Protein AF-A0A5B8NJU7-F1 (afdb_monomer)

Organism: NCBI:txid522448

Mean predicted aligned error: 13.32 Å

Structure (mmCIF, N/CA/C/O backbone):
data_AF-A0A5B8NJU7-F1
#
_entry.id   AF-A0A5B8NJU7-F1
#
loop_
_atom_site.group_PDB
_atom_site.id
_atom_site.type_symbol
_atom_site.label_atom_id
_atom_site.label_alt_id
_atom_site.label_comp_id
_atom_site.label_asym_id
_atom_site.label_entity_id
_atom_site.label_seq_id
_atom_site.pdbx_PDB_ins_code
_atom_site.Cartn_x
_atom_site.Cartn_y
_atom_site.Cartn_z
_atom_site.occupancy
_atom_site.B_iso_or_equiv
_atom_site.auth_seq_id
_atom_site.auth_comp_id
_atom_site.auth_asym_id
_atom_site.auth_atom_id
_atom_site.pdbx_PDB_model_num
ATOM 1 N N . MET A 1 1 ? -15.817 26.345 29.236 1.00 40.03 1 MET A N 1
ATOM 2 C CA . MET A 1 1 ? -15.121 25.679 28.114 1.00 40.03 1 MET A CA 1
ATOM 3 C C . MET A 1 1 ? -15.318 24.177 28.256 1.00 40.03 1 MET A C 1
ATOM 5 O O . MET A 1 1 ? -14.740 23.581 29.152 1.00 40.03 1 MET A O 1
ATOM 9 N N . LYS A 1 2 ? -16.224 23.579 27.470 1.00 34.97 2 LYS A N 1
ATOM 10 C CA . LYS A 1 2 ? -16.427 22.123 27.458 1.00 34.97 2 LYS A CA 1
ATOM 11 C C . LYS A 1 2 ? -15.265 21.502 26.690 1.00 34.97 2 LYS A C 1
ATOM 13 O O . LYS A 1 2 ? -15.284 21.473 25.464 1.00 34.97 2 LYS A O 1
ATOM 18 N N . SER A 1 3 ? -14.259 21.041 27.419 1.00 41.47 3 SER A N 1
ATOM 19 C CA . SER A 1 3 ? -13.201 20.177 26.904 1.00 41.47 3 SER A CA 1
ATOM 20 C C . SER A 1 3 ? -13.842 18.841 26.530 1.00 41.47 3 SER A C 1
ATOM 22 O O . SER A 1 3 ? -13.896 17.909 27.328 1.00 41.47 3 SER A O 1
ATOM 24 N N . SER A 1 4 ? -14.450 18.799 2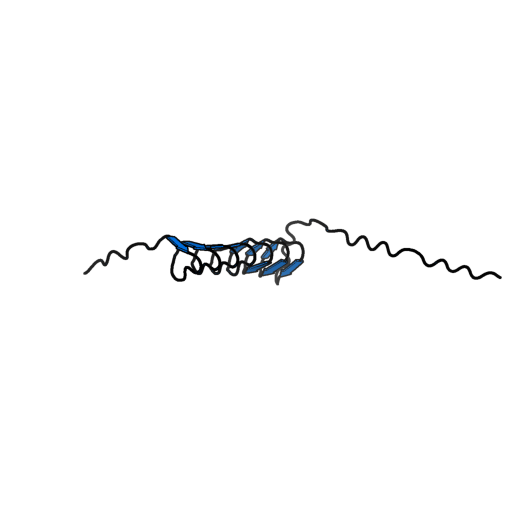5.343 1.00 42.97 4 SER A N 1
ATOM 25 C CA . SER A 1 4 ? -14.995 17.587 24.752 1.00 42.97 4 SER A CA 1
ATOM 26 C C . SER A 1 4 ? -13.828 16.631 24.576 1.00 42.97 4 SER A C 1
ATOM 28 O O . SER A 1 4 ? -12.967 16.843 23.722 1.00 42.97 4 SER A O 1
ATOM 30 N N . LEU A 1 5 ? -13.761 15.626 25.448 1.00 44.41 5 LEU A N 1
ATOM 31 C CA . LEU A 1 5 ? -12.891 14.470 25.313 1.00 44.41 5 LEU A CA 1
ATOM 32 C C . LEU A 1 5 ? -13.256 13.809 23.981 1.00 44.41 5 LEU A C 1
ATOM 34 O O . LEU A 1 5 ? -14.128 12.942 23.923 1.00 44.41 5 LEU A O 1
ATOM 38 N N . LYS A 1 6 ? -12.632 14.277 22.893 1.00 47.16 6 LYS A N 1
ATOM 39 C CA . LYS A 1 6 ? -12.688 13.674 21.566 1.00 47.16 6 LYS A CA 1
ATOM 40 C C . LYS A 1 6 ? -12.050 12.308 21.735 1.00 47.16 6 LYS A C 1
ATOM 42 O O . LYS A 1 6 ? -10.834 12.164 21.670 1.00 47.16 6 LYS A O 1
ATOM 47 N N . LYS A 1 7 ? -12.893 11.342 22.102 1.00 46.19 7 LYS A N 1
ATOM 48 C CA . LYS A 1 7 ? -12.580 9.932 22.274 1.00 46.19 7 LYS A CA 1
ATOM 49 C C . LYS A 1 7 ? -11.747 9.548 21.065 1.00 46.19 7 LYS A C 1
ATOM 51 O O . LYS A 1 7 ? -12.246 9.574 19.942 1.00 46.19 7 LYS A O 1
ATOM 56 N N . GLN A 1 8 ? -10.462 9.343 21.310 1.00 50.25 8 GLN A N 1
ATOM 57 C CA . GLN A 1 8 ? -9.459 9.021 20.317 1.00 50.25 8 GLN A CA 1
ATOM 58 C C . GLN A 1 8 ? -9.915 7.721 19.648 1.00 50.25 8 GLN A C 1
ATOM 60 O O . GLN A 1 8 ? -9.633 6.634 20.145 1.00 50.25 8 GLN A O 1
ATOM 65 N N . LYS A 1 9 ? -10.674 7.807 18.547 1.00 54.59 9 LYS A N 1
ATOM 66 C CA . LYS A 1 9 ? -10.813 6.710 17.581 1.00 54.59 9 LYS A CA 1
ATOM 67 C C . LYS A 1 9 ? -9.466 6.612 16.872 1.00 54.59 9 LYS A C 1
ATOM 69 O O . LYS A 1 9 ? -9.304 7.018 15.728 1.00 54.59 9 LYS A O 1
ATOM 74 N N . LEU A 1 10 ? -8.462 6.219 17.650 1.00 62.22 10 LEU A N 1
ATOM 75 C CA . LEU A 1 10 ? -7.074 6.191 17.233 1.00 62.22 10 LEU A CA 1
ATOM 76 C C . LEU A 1 10 ? -6.888 5.068 16.217 1.00 62.22 10 LEU A C 1
ATOM 78 O O . LEU A 1 10 ? -6.132 5.229 15.269 1.00 62.22 10 LEU A O 1
ATOM 82 N N . VAL A 1 11 ? -7.642 3.977 16.390 1.00 68.06 11 VAL A N 1
ATOM 83 C CA . VAL A 1 11 ? -7.565 2.782 15.560 1.00 68.06 11 VAL A CA 1
ATOM 84 C C . VAL A 1 11 ? -8.965 2.280 15.219 1.00 68.06 11 VAL A C 1
ATOM 86 O O . VAL A 1 11 ? -9.813 2.157 16.104 1.00 68.06 11 VAL A O 1
ATOM 89 N N . ASN A 1 12 ? -9.204 1.997 13.941 1.00 77.81 12 ASN A N 1
ATOM 90 C CA . ASN A 1 12 ? -10.458 1.470 13.427 1.00 77.81 12 ASN A CA 1
ATOM 91 C C . ASN A 1 12 ? -10.164 0.208 12.599 1.00 77.81 12 ASN A C 1
ATOM 93 O O . ASN A 1 12 ? -9.416 0.253 11.623 1.00 77.81 12 ASN A O 1
ATOM 97 N N . PHE A 1 13 ? -10.746 -0.919 12.997 1.00 78.81 13 PHE A N 1
ATOM 98 C CA . PHE A 1 13 ? -10.599 -2.199 12.305 1.00 78.81 13 PHE A CA 1
ATOM 99 C C . PHE A 1 13 ? -11.914 -2.551 11.618 1.00 78.81 13 PHE A C 1
ATOM 101 O O . PHE A 1 13 ? -12.978 -2.421 12.226 1.00 78.81 13 PHE A O 1
ATOM 108 N N . GLY A 1 14 ? -11.865 -2.997 10.366 1.00 79.25 14 GLY A N 1
ATOM 109 C CA . GLY A 1 14 ? -13.069 -3.428 9.659 1.00 79.25 14 GLY A CA 1
ATOM 110 C C . GLY A 1 14 ? -12.845 -3.678 8.176 1.00 79.25 14 GLY A C 1
ATOM 111 O O . GLY A 1 14 ? -11.748 -3.518 7.665 1.00 79.25 14 GLY A O 1
ATOM 112 N N . VAL A 1 15 ? -13.902 -4.056 7.461 1.00 75.25 15 VAL A N 1
ATOM 113 C CA . VAL A 1 15 ? -13.835 -4.280 6.006 1.00 75.25 15 VAL A CA 1
ATOM 114 C C . VAL A 1 15 ? -13.587 -2.963 5.254 1.00 75.25 15 VAL A C 1
ATOM 116 O O . VAL A 1 15 ? -12.739 -2.917 4.364 1.00 75.25 15 VAL A O 1
ATOM 119 N N . ALA A 1 16 ? -14.261 -1.890 5.675 1.00 75.19 16 ALA A N 1
ATOM 120 C CA . ALA A 1 16 ? -14.133 -0.542 5.122 1.00 75.19 16 ALA A CA 1
ATOM 121 C C . ALA A 1 16 ? -14.156 0.511 6.251 1.00 75.19 16 ALA A C 1
ATOM 123 O O . ALA A 1 16 ? -15.196 1.109 6.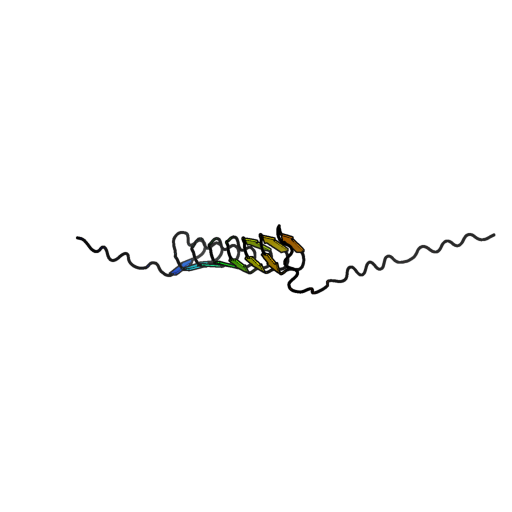538 1.00 75.19 16 ALA A O 1
ATOM 124 N N . PRO A 1 17 ? -13.050 0.696 6.988 1.00 76.25 17 PRO A N 1
ATOM 125 C CA . PRO A 1 17 ? -12.942 1.773 7.965 1.00 76.25 17 PRO A CA 1
ATOM 126 C C . PRO A 1 17 ? -12.698 3.108 7.241 1.00 76.25 17 PRO A C 1
ATOM 128 O O . PRO A 1 17 ? -11.775 3.198 6.440 1.00 76.25 17 PRO A O 1
ATOM 131 N N . HIS A 1 18 ? -13.516 4.130 7.527 1.00 68.38 18 HIS A N 1
ATOM 132 C CA . HIS A 1 18 ? -13.511 5.395 6.771 1.00 68.38 18 HIS A CA 1
ATOM 133 C C . HIS A 1 18 ? -12.974 6.638 7.510 1.00 68.38 18 HIS A C 1
ATOM 135 O O . HIS A 1 18 ? -12.643 7.619 6.854 1.00 68.38 18 HIS A O 1
ATOM 141 N N . ASP A 1 19 ? -12.843 6.619 8.843 1.00 66.56 19 ASP A N 1
ATOM 142 C CA . ASP A 1 19 ? -12.542 7.832 9.630 1.00 66.56 19 ASP A CA 1
ATOM 143 C C . ASP A 1 19 ? -11.667 7.543 10.866 1.00 66.56 19 ASP A C 1
ATOM 145 O O . ASP A 1 19 ? -12.027 7.861 12.006 1.00 66.56 19 ASP A O 1
ATOM 149 N N . GLY A 1 20 ? -10.526 6.881 10.659 1.00 73.06 20 GLY A N 1
ATOM 150 C CA . GLY A 1 20 ? -9.539 6.601 11.709 1.00 73.06 20 GLY A CA 1
ATOM 151 C C . GLY A 1 20 ? -8.163 7.184 11.392 1.00 73.06 20 GLY A C 1
ATOM 152 O O . GLY A 1 20 ? -7.779 7.301 10.230 1.00 73.06 20 GLY A O 1
ATOM 153 N N . ILE A 1 21 ? -7.392 7.527 12.431 1.00 81.12 21 ILE A N 1
ATOM 154 C CA . ILE A 1 21 ? -5.964 7.848 12.250 1.00 81.12 21 ILE A CA 1
ATOM 155 C C . ILE A 1 21 ? -5.221 6.591 11.794 1.00 81.12 21 ILE A C 1
ATOM 157 O O . ILE A 1 21 ? -4.433 6.655 10.857 1.00 81.12 21 ILE A O 1
ATOM 161 N N . PHE A 1 22 ? -5.524 5.456 12.421 1.00 84.06 22 PHE A N 1
ATOM 162 C CA . PHE A 1 22 ? -4.994 4.148 12.073 1.00 84.06 22 PHE A CA 1
ATOM 163 C C . PHE A 1 22 ? -6.139 3.239 11.620 1.00 84.06 22 PHE A C 1
ATOM 165 O O . PHE A 1 22 ? -7.092 3.017 12.367 1.00 84.06 22 PHE A O 1
ATOM 172 N N . CYS A 1 23 ? -6.070 2.722 10.400 1.00 85.31 23 CYS A N 1
ATOM 173 C CA . CYS A 1 23 ? -7.122 1.903 9.814 1.00 85.31 23 CYS A CA 1
ATOM 174 C C . CYS A 1 23 ? -6.550 0.579 9.307 1.00 85.31 23 CYS A C 1
ATOM 176 O O . CYS A 1 23 ? -5.588 0.565 8.544 1.00 85.31 23 CYS A O 1
ATOM 178 N N . ILE A 1 24 ? -7.148 -0.540 9.718 1.00 86.44 24 ILE A N 1
ATOM 179 C CA . ILE A 1 24 ? -6.740 -1.877 9.268 1.00 86.44 24 ILE A CA 1
ATOM 180 C C . ILE A 1 24 ? -7.960 -2.585 8.686 1.00 86.44 24 ILE A C 1
ATOM 182 O O . ILE A 1 24 ? -8.995 -2.695 9.351 1.00 86.44 24 ILE A O 1
ATOM 186 N N . GLY A 1 25 ? -7.856 -3.033 7.436 1.00 87.00 25 GLY A N 1
ATOM 187 C CA . GLY A 1 25 ? -9.010 -3.557 6.715 1.00 87.00 25 GLY A CA 1
ATOM 188 C C . GLY A 1 25 ? -8.736 -4.008 5.292 1.00 87.00 25 GLY A C 1
ATOM 189 O O . GLY A 1 25 ? -7.594 -4.084 4.867 1.00 87.00 25 GLY A O 1
ATOM 190 N N . ILE A 1 26 ? -9.793 -4.285 4.529 1.00 86.12 26 ILE A N 1
ATOM 191 C CA . ILE A 1 26 ? -9.658 -4.601 3.097 1.00 86.12 26 ILE A CA 1
ATOM 192 C C . ILE A 1 26 ? -9.440 -3.306 2.309 1.00 86.12 26 ILE A C 1
ATOM 194 O O . ILE A 1 26 ? -8.490 -3.211 1.533 1.00 86.12 26 ILE A O 1
ATOM 198 N N . SER A 1 27 ? -10.271 -2.295 2.578 1.00 87.31 27 SER A N 1
ATOM 199 C CA . SER A 1 27 ? -10.184 -0.960 1.975 1.00 87.31 27 SER A CA 1
ATOM 200 C C . SER A 1 27 ? -10.189 0.130 3.056 1.00 87.31 27 SER A C 1
ATOM 202 O O . SER A 1 27 ? -11.201 0.812 3.244 1.00 87.31 27 SER A O 1
ATOM 204 N N . PRO A 1 28 ? -9.107 0.262 3.841 1.00 84.88 28 PRO A N 1
ATOM 205 C CA . PRO A 1 28 ? -9.011 1.282 4.876 1.00 84.88 28 PRO A CA 1
ATOM 206 C C . PRO A 1 28 ? -8.763 2.681 4.304 1.00 84.88 28 PRO A C 1
ATOM 208 O O . PRO A 1 28 ? -7.922 2.858 3.42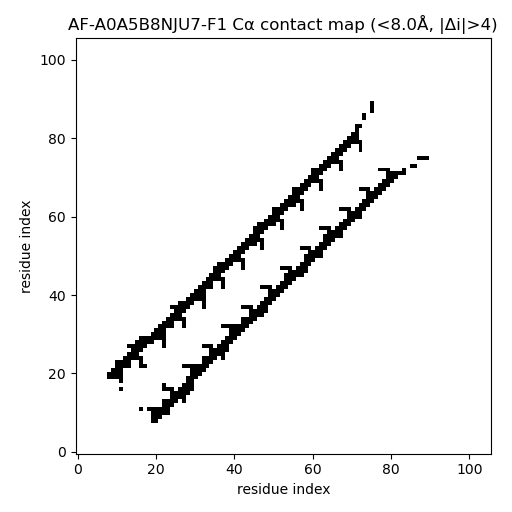4 1.00 84.88 28 PRO A O 1
ATOM 211 N N . HIS A 1 29 ? -9.457 3.674 4.860 1.00 85.75 29 HIS A N 1
ATOM 212 C CA . HIS A 1 29 ? -9.278 5.089 4.555 1.00 85.75 29 HIS A CA 1
ATOM 213 C C . HIS A 1 29 ? -8.929 5.855 5.840 1.00 85.75 29 HIS A C 1
ATOM 215 O O . HIS A 1 29 ? -9.718 5.912 6.787 1.00 85.75 29 HIS A O 1
ATOM 221 N N . GLY A 1 30 ? -7.726 6.423 5.899 1.00 84.56 30 GLY A N 1
ATOM 222 C CA . GLY A 1 30 ? -7.190 7.018 7.123 1.00 84.56 30 GLY A CA 1
ATOM 223 C C . GLY A 1 30 ? -5.850 7.713 6.915 1.00 84.56 30 GLY A C 1
ATOM 224 O O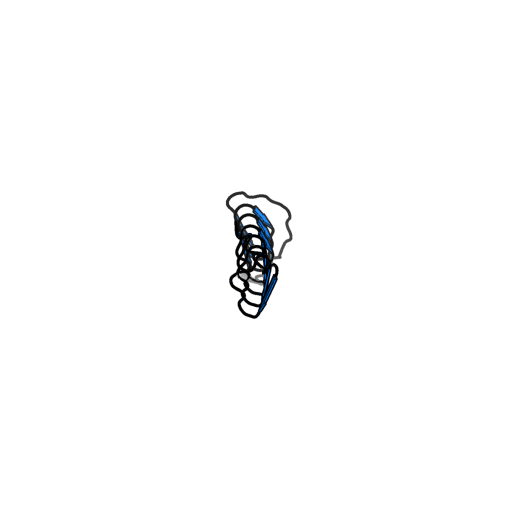 . GLY A 1 30 ? -5.390 7.864 5.791 1.00 84.56 30 GLY A O 1
ATOM 225 N N . LEU A 1 31 ? -5.209 8.159 7.998 1.00 86.69 31 LEU A N 1
ATOM 226 C CA . LEU A 1 31 ? -3.859 8.731 7.900 1.00 86.69 31 LEU A CA 1
ATOM 227 C C . LEU A 1 31 ? -2.820 7.623 7.669 1.00 86.69 31 LEU A C 1
ATOM 229 O O . LEU A 1 31 ? -1.948 7.758 6.815 1.00 86.69 31 LEU A O 1
ATOM 233 N N . ILE A 1 32 ? -2.947 6.531 8.425 1.00 88.50 32 ILE A N 1
ATOM 234 C CA . ILE A 1 32 ? -2.140 5.319 8.320 1.00 88.50 32 ILE A CA 1
ATOM 235 C C . ILE A 1 32 ? -3.086 4.150 8.060 1.00 88.50 32 ILE A C 1
ATOM 237 O O . ILE A 1 32 ? -3.980 3.881 8.867 1.00 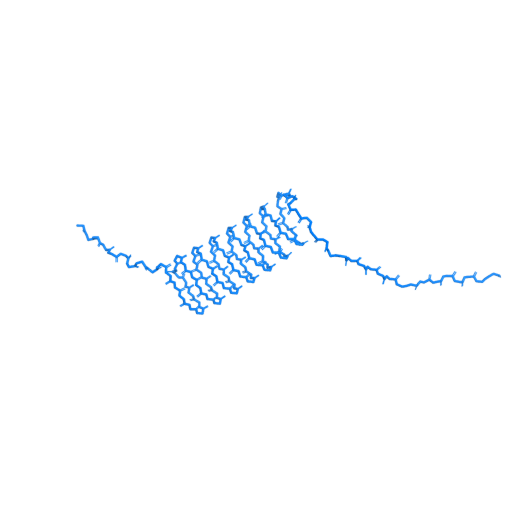88.50 32 ILE A O 1
ATOM 241 N N . SER A 1 33 ? -2.886 3.462 6.942 1.00 88.69 33 SER A N 1
ATOM 242 C CA . SER A 1 33 ? -3.819 2.464 6.424 1.00 88.69 33 SER A CA 1
ATOM 243 C C . SER A 1 33 ? -3.083 1.177 6.039 1.00 88.69 33 SER A C 1
ATOM 245 O O . SER A 1 33 ? -2.128 1.210 5.266 1.00 88.69 33 SER A O 1
ATOM 247 N N . ILE A 1 34 ? -3.530 0.031 6.561 1.00 89.50 34 ILE A N 1
ATOM 248 C CA . ILE A 1 34 ? -2.964 -1.291 6.240 1.00 89.50 34 ILE A CA 1
ATOM 249 C C . ILE A 1 34 ? -4.072 -2.195 5.712 1.00 89.50 34 ILE A C 1
ATOM 251 O O . ILE A 1 34 ? -5.048 -2.466 6.420 1.00 89.50 34 ILE A O 1
ATOM 255 N N . GLY A 1 35 ? -3.937 -2.661 4.474 1.00 89.12 35 GLY A N 1
ATOM 256 C CA . GLY A 1 35 ? -4.993 -3.435 3.835 1.00 89.12 35 GLY A CA 1
ATOM 257 C C . GLY A 1 35 ? -4.677 -3.908 2.431 1.00 89.12 35 GLY A C 1
ATOM 258 O O . GLY A 1 35 ? -3.546 -3.812 1.984 1.00 89.12 35 GLY A O 1
ATOM 259 N N . ALA A 1 36 ? -5.677 -4.411 1.709 1.00 89.31 36 ALA A N 1
ATOM 260 C CA . ALA A 1 36 ? -5.486 -4.774 0.306 1.00 89.31 36 ALA A CA 1
ATOM 261 C C . ALA A 1 36 ? -5.344 -3.514 -0.564 1.00 89.31 36 ALA A C 1
ATOM 263 O O . ALA A 1 36 ? -4.390 -3.397 -1.331 1.00 89.31 36 ALA A O 1
ATOM 264 N N . ILE A 1 37 ? -6.259 -2.554 -0.388 1.00 90.06 37 ILE A N 1
ATOM 265 C CA . ILE A 1 37 ? -6.295 -1.288 -1.136 1.00 90.06 37 ILE A CA 1
ATOM 266 C C . ILE A 1 37 ? -6.387 -0.121 -0.139 1.00 90.06 37 ILE A C 1
ATOM 268 O O . ILE A 1 37 ? -7.464 0.434 0.092 1.00 90.06 37 ILE A O 1
ATOM 272 N N . PRO A 1 38 ? -5.289 0.195 0.564 1.00 87.62 38 PRO A N 1
ATOM 273 C CA . PRO A 1 38 ? -5.288 1.242 1.570 1.00 87.62 38 PRO A CA 1
ATOM 274 C C . PRO A 1 38 ? -5.149 2.635 0.941 1.00 87.62 38 PRO A C 1
ATOM 276 O O . PRO A 1 38 ? -4.264 2.886 0.118 1.00 87.62 38 PRO A O 1
ATOM 279 N N . HIS A 1 39 ? -5.969 3.572 1.413 1.00 88.62 39 HIS A N 1
ATOM 280 C CA . HIS A 1 39 ? -5.884 4.991 1.076 1.00 88.62 39 HIS A CA 1
ATOM 281 C C . HIS A 1 39 ? -5.479 5.807 2.307 1.00 88.62 39 HIS A C 1
ATOM 283 O O . HIS A 1 39 ? -6.104 5.698 3.371 1.00 88.62 39 HIS A O 1
ATOM 289 N N . GLY A 1 40 ? -4.433 6.623 2.174 1.00 87.88 40 GLY A N 1
ATOM 290 C CA . GLY A 1 40 ? -3.965 7.448 3.281 1.00 87.88 40 GLY A CA 1
ATOM 291 C C . GLY A 1 40 ? -2.678 8.212 3.028 1.00 87.88 40 GLY A C 1
ATOM 292 O O . GLY A 1 40 ? -2.213 8.314 1.903 1.00 87.88 40 GLY A O 1
ATOM 293 N N . LEU A 1 41 ? -2.091 8.778 4.084 1.00 89.25 41 LEU A N 1
ATOM 294 C CA . LEU A 1 41 ? -0.767 9.395 3.988 1.00 89.25 41 LEU A CA 1
ATOM 295 C C . LEU A 1 41 ? 0.315 8.313 3.904 1.00 89.25 41 LEU A C 1
ATOM 297 O O . LEU A 1 41 ? 1.208 8.402 3.064 1.00 89.25 41 LEU A O 1
ATOM 301 N N . ILE A 1 42 ? 0.197 7.297 4.763 1.00 90.88 42 ILE A N 1
ATOM 302 C CA . ILE A 1 42 ? 1.056 6.114 4.818 1.00 90.88 42 ILE A CA 1
ATOM 303 C C . ILE A 1 42 ? 0.172 4.893 4.570 1.00 90.88 42 ILE A C 1
ATOM 305 O O . ILE A 1 42 ? -0.721 4.603 5.369 1.00 90.88 42 ILE A O 1
ATOM 309 N N . SER A 1 43 ? 0.432 4.177 3.481 1.00 91.19 43 SER A N 1
ATOM 310 C CA . SER A 1 43 ? -0.383 3.049 3.038 1.00 91.19 43 SER A CA 1
ATOM 311 C C . SER A 1 43 ? 0.474 1.813 2.768 1.00 91.19 43 SER A C 1
ATOM 313 O O . SER A 1 43 ? 1.440 1.875 2.009 1.00 91.19 43 SER A O 1
ATOM 315 N N . ILE A 1 44 ? 0.105 0.680 3.373 1.00 91.19 44 ILE A N 1
ATOM 316 C CA . ILE A 1 44 ? 0.795 -0.610 3.201 1.00 91.19 44 ILE A CA 1
ATOM 317 C C . ILE A 1 44 ? -0.213 -1.654 2.734 1.00 91.19 44 ILE A C 1
ATOM 319 O O . ILE A 1 44 ? -1.165 -1.965 3.458 1.00 91.19 44 ILE A O 1
ATOM 323 N N . GLY A 1 45 ? -0.021 -2.188 1.529 1.00 90.31 45 GLY A N 1
ATOM 324 C CA . GLY A 1 45 ? -0.988 -3.100 0.933 1.00 90.31 45 GLY A CA 1
ATOM 325 C C . GLY A 1 45 ? -0.590 -3.675 -0.412 1.00 90.31 45 GLY A C 1
ATOM 326 O O . GLY A 1 45 ? 0.568 -3.633 -0.789 1.00 90.31 45 GLY A O 1
ATOM 327 N N . LEU A 1 46 ? -1.555 -4.213 -1.157 1.00 89.44 46 LEU A N 1
ATOM 328 C CA . LEU A 1 46 ? -1.311 -4.642 -2.539 1.00 89.44 46 LEU A CA 1
ATOM 329 C C . LEU A 1 46 ? -1.296 -3.436 -3.476 1.00 89.44 46 LEU A C 1
ATOM 331 O O . LEU A 1 46 ? -0.388 -3.313 -4.295 1.00 89.44 46 LEU A O 1
ATOM 335 N N . ILE A 1 47 ? -2.288 -2.552 -3.325 1.00 90.88 47 ILE A N 1
ATOM 336 C CA . ILE A 1 47 ? -2.463 -1.354 -4.154 1.00 90.88 47 ILE A CA 1
ATOM 337 C C . ILE A 1 47 ? -2.612 -0.116 -3.253 1.00 90.88 47 ILE A C 1
ATOM 339 O O . ILE A 1 47 ? -3.718 0.405 -3.081 1.00 90.88 47 ILE A O 1
ATOM 343 N N . PRO A 1 48 ? -1.536 0.319 -2.579 1.00 88.81 48 PRO A N 1
ATOM 344 C CA . PRO A 1 48 ? -1.551 1.523 -1.758 1.00 88.81 48 PRO A CA 1
ATOM 345 C C . PRO A 1 48 ? -1.591 2.817 -2.583 1.00 88.81 48 PRO A C 1
ATOM 347 O O . PRO A 1 48 ? -0.853 3.003 -3.553 1.00 88.81 48 PRO A O 1
ATOM 350 N N . MET A 1 49 ? -2.419 3.754 -2.124 1.00 89.44 49 MET A N 1
ATOM 351 C CA . MET A 1 49 ? -2.530 5.110 -2.661 1.00 89.44 49 MET A CA 1
ATOM 352 C C . MET A 1 49 ? -2.310 6.122 -1.539 1.00 89.44 49 MET A C 1
ATOM 354 O O . MET A 1 49 ? -3.101 6.188 -0.590 1.00 89.44 49 MET A O 1
ATOM 358 N N . GLY A 1 50 ? -1.247 6.916 -1.646 1.00 88.88 50 GLY A N 1
ATOM 359 C CA . GLY A 1 50 ? -0.877 7.845 -0.589 1.00 88.88 50 GLY A CA 1
ATOM 360 C C . GLY A 1 50 ? 0.338 8.704 -0.883 1.00 88.88 50 GLY A C 1
ATOM 361 O O . GLY A 1 50 ? 0.728 8.863 -2.028 1.00 88.88 50 GLY A O 1
ATOM 362 N N . VAL A 1 51 ? 0.934 9.297 0.152 1.00 90.06 51 VAL A N 1
ATOM 363 C CA . VAL A 1 51 ? 2.227 9.993 0.015 1.00 90.06 51 VAL A CA 1
ATOM 364 C C . VAL A 1 51 ? 3.368 8.990 0.112 1.00 90.06 51 VAL A C 1
ATOM 366 O O . VAL A 1 51 ? 4.303 9.066 -0.682 1.00 90.06 51 VAL A O 1
ATOM 369 N N . PHE A 1 52 ? 3.261 8.054 1.055 1.00 90.75 52 PHE A N 1
ATOM 370 C CA . PHE A 1 52 ? 4.166 6.929 1.229 1.00 90.75 52 PHE A CA 1
ATOM 371 C C . PHE A 1 52 ? 3.399 5.620 1.034 1.00 90.75 52 PHE A C 1
ATOM 373 O O . PHE A 1 52 ? 2.479 5.319 1.800 1.00 90.75 52 PHE A O 1
ATOM 380 N N . SER A 1 53 ? 3.785 4.855 0.018 1.00 90.44 53 SER A N 1
ATOM 381 C CA . SER A 1 53 ? 3.043 3.683 -0.448 1.00 90.44 53 SER A CA 1
ATOM 382 C C . SER A 1 53 ? 3.971 2.475 -0.587 1.00 90.44 53 SER A C 1
ATOM 384 O O . SER A 1 53 ? 4.946 2.527 -1.334 1.00 90.44 53 SER A O 1
ATOM 386 N N . LEU A 1 54 ? 3.664 1.387 0.129 1.00 88.81 54 LEU A N 1
ATOM 387 C CA . LEU A 1 54 ? 4.409 0.120 0.087 1.00 88.81 54 LEU A CA 1
ATOM 388 C C . LEU A 1 54 ? 3.501 -1.026 -0.361 1.00 88.81 54 LEU A C 1
ATOM 390 O O . LEU A 1 54 ? 2.540 -1.356 0.343 1.00 88.81 54 LEU A O 1
ATOM 394 N N . GLY A 1 55 ? 3.794 -1.636 -1.508 1.00 88.75 55 GLY A N 1
ATOM 395 C CA . GLY A 1 55 ? 2.932 -2.665 -2.082 1.00 88.75 55 GLY A CA 1
ATOM 396 C C . GLY A 1 55 ? 3.392 -3.208 -3.421 1.00 88.75 55 GLY A C 1
ATOM 397 O O . GLY A 1 55 ? 4.511 -2.957 -3.834 1.00 88.75 55 GLY A O 1
ATOM 398 N N . LEU A 1 56 ? 2.537 -3.965 -4.114 1.00 87.56 56 LEU A N 1
ATOM 399 C CA . LEU A 1 56 ? 2.836 -4.399 -5.485 1.00 87.56 56 LEU A CA 1
ATOM 400 C C . LEU A 1 56 ? 2.696 -3.236 -6.464 1.00 87.56 56 LEU A C 1
ATOM 402 O O . LEU A 1 56 ? 3.565 -3.050 -7.312 1.00 87.56 56 LEU A O 1
ATOM 406 N N . VAL A 1 57 ? 1.613 -2.466 -6.329 1.00 88.44 57 VAL A N 1
ATOM 407 C CA . VAL A 1 57 ? 1.323 -1.298 -7.162 1.00 88.44 57 VAL A CA 1
ATOM 408 C C . VAL A 1 57 ? 1.191 -0.071 -6.272 1.00 88.44 57 VAL A C 1
ATOM 410 O O . VAL A 1 57 ? 0.154 0.132 -5.645 1.00 88.44 57 VAL A O 1
ATOM 413 N N . SER A 1 58 ? 2.236 0.748 -6.216 1.00 87.25 58 SER A N 1
ATOM 414 C CA . SER A 1 58 ? 2.309 1.879 -5.286 1.00 87.25 58 SER A CA 1
ATOM 415 C C . SER A 1 58 ? 2.232 3.220 -6.008 1.00 87.25 58 SER A C 1
ATOM 417 O O . SER A 1 58 ? 3.018 3.504 -6.912 1.00 87.25 58 SER A O 1
ATOM 419 N N . MET A 1 59 ? 1.300 4.071 -5.576 1.00 88.06 59 MET A N 1
ATOM 420 C CA . MET A 1 59 ? 1.143 5.443 -6.069 1.00 88.06 59 MET A CA 1
ATOM 421 C C . MET A 1 59 ? 1.389 6.444 -4.943 1.00 88.06 59 MET A C 1
ATOM 423 O O . MET A 1 59 ? 0.764 6.337 -3.880 1.00 88.06 59 MET A O 1
ATOM 427 N N . GLY A 1 60 ? 2.267 7.423 -5.177 1.00 86.88 60 GLY A N 1
ATOM 428 C CA . GLY A 1 60 ? 2.543 8.465 -4.194 1.00 86.88 60 GLY A CA 1
ATOM 429 C C . GLY A 1 60 ? 3.738 9.359 -4.477 1.00 86.88 60 GLY A C 1
ATOM 430 O O . GLY A 1 60 ? 4.196 9.462 -5.604 1.00 86.88 60 GLY A O 1
ATOM 431 N N . ILE A 1 61 ? 4.237 10.055 -3.454 1.00 87.62 61 ILE A N 1
ATOM 432 C CA . ILE A 1 61 ? 5.502 10.799 -3.571 1.00 87.62 61 ILE A CA 1
ATOM 433 C C . ILE A 1 61 ? 6.668 9.824 -3.452 1.00 87.62 61 ILE A C 1
ATOM 435 O O . ILE A 1 61 ? 7.598 9.911 -4.247 1.00 87.62 61 ILE A O 1
ATOM 439 N N . LEU A 1 62 ? 6.594 8.916 -2.478 1.00 86.44 62 LEU A N 1
ATOM 440 C CA . LEU A 1 62 ? 7.560 7.855 -2.247 1.00 86.44 62 LEU A C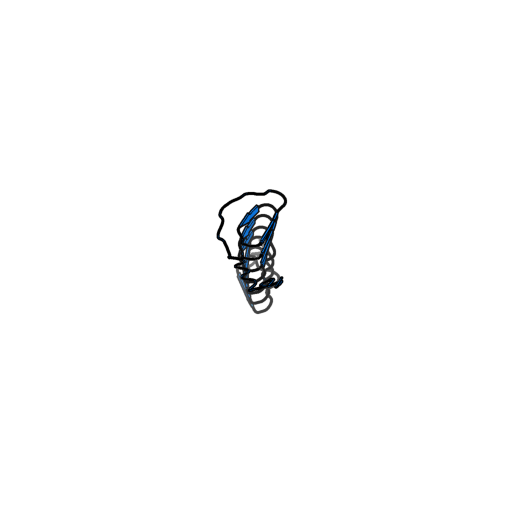A 1
ATOM 441 C C . LEU A 1 62 ? 6.843 6.505 -2.320 1.00 86.44 62 LEU A C 1
ATOM 443 O O . LEU A 1 62 ? 6.011 6.184 -1.46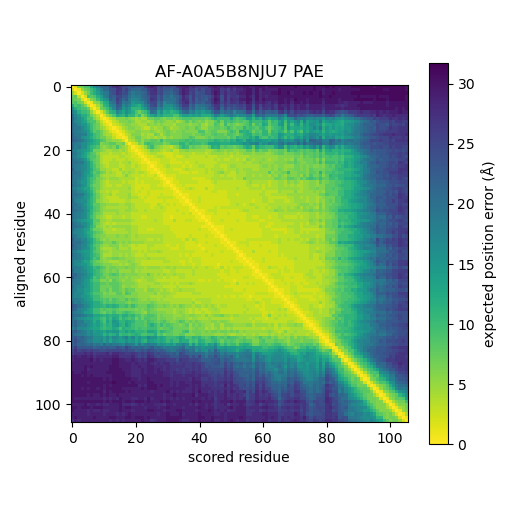8 1.00 86.44 62 LEU A O 1
ATOM 447 N N . SER A 1 63 ? 7.168 5.737 -3.352 1.00 86.31 63 SER A N 1
ATOM 448 C CA . SER A 1 63 ? 6.530 4.459 -3.657 1.00 86.31 63 SER A CA 1
ATOM 449 C C . SER A 1 63 ? 7.569 3.343 -3.692 1.00 86.31 63 SER A C 1
ATOM 451 O O . SER A 1 63 ? 8.652 3.513 -4.241 1.00 86.31 63 SER A O 1
ATOM 453 N N . ILE A 1 64 ? 7.244 2.193 -3.106 1.00 84.75 64 ILE A N 1
ATOM 454 C CA . ILE A 1 64 ? 8.074 0.987 -3.201 1.00 84.75 64 ILE A CA 1
ATOM 455 C C . ILE A 1 64 ? 7.180 -0.171 -3.623 1.00 84.75 64 ILE A C 1
ATOM 457 O O . ILE A 1 64 ? 6.093 -0.350 -3.054 1.00 84.75 64 ILE A O 1
ATOM 461 N N . GLY A 1 65 ? 7.611 -0.922 -4.635 1.00 84.62 65 GLY A N 1
ATOM 462 C CA . GLY A 1 65 ? 6.829 -2.019 -5.185 1.00 84.62 65 GLY A CA 1
ATOM 463 C C . GLY A 1 65 ? 7.325 -2.562 -6.510 1.00 84.62 65 GLY A C 1
ATOM 464 O O . GLY A 1 65 ? 8.390 -2.200 -6.975 1.00 84.62 65 GLY A O 1
ATOM 465 N N . GLN A 1 66 ? 6.537 -3.430 -7.136 1.00 83.50 66 GLN A N 1
ATOM 466 C CA . GLN A 1 66 ? 6.839 -3.942 -8.477 1.00 83.50 66 GLN A CA 1
ATOM 467 C C . GLN A 1 66 ? 6.556 -2.877 -9.538 1.00 83.50 66 GLN A C 1
ATOM 469 O O . GLN A 1 66 ? 7.415 -2.561 -10.356 1.00 83.50 66 GLN A O 1
ATOM 474 N N . VAL A 1 67 ? 5.368 -2.272 -9.470 1.00 84.81 67 VAL A N 1
ATOM 475 C CA . VAL A 1 67 ? 4.954 -1.167 -10.335 1.00 84.81 67 VAL A CA 1
ATOM 476 C C . VAL A 1 67 ? 4.728 0.052 -9.475 1.00 84.81 67 VAL A C 1
ATOM 478 O O . VAL A 1 67 ? 3.968 0.026 -8.505 1.00 84.81 67 VAL A O 1
ATOM 481 N N . THR A 1 68 ? 5.377 1.146 -9.827 1.00 82.94 68 THR A N 1
ATOM 482 C CA . THR A 1 68 ? 5.361 2.313 -8.971 1.00 82.94 68 THR A CA 1
ATOM 483 C C . THR A 1 68 ? 5.286 3.613 -9.755 1.00 82.94 68 THR A C 1
ATOM 485 O O . THR A 1 68 ? 5.906 3.782 -10.806 1.00 82.94 68 THR A O 1
ATOM 488 N N . MET A 1 69 ? 4.490 4.548 -9.240 1.00 84.44 69 MET A N 1
ATOM 489 C CA . MET A 1 69 ? 4.326 5.876 -9.824 1.00 84.44 69 MET A CA 1
ATOM 490 C C . MET A 1 69 ? 4.504 6.925 -8.737 1.00 84.44 69 MET A C 1
ATOM 492 O O . MET A 1 69 ? 3.886 6.831 -7.668 1.00 84.44 69 MET A O 1
ATOM 496 N N . GLY A 1 70 ? 5.350 7.919 -8.999 1.00 82.06 70 GLY A N 1
ATOM 497 C CA . GLY A 1 70 ? 5.596 8.954 -8.010 1.00 82.06 70 GLY A CA 1
ATOM 498 C C . GLY A 1 70 ? 6.745 9.899 -8.286 1.00 82.06 70 GLY A C 1
ATOM 499 O O . GLY A 1 70 ? 7.285 9.958 -9.383 1.00 82.06 70 GLY A O 1
ATOM 500 N N . LEU A 1 71 ? 7.113 10.681 -7.274 1.00 82.75 71 LEU A N 1
ATOM 501 C CA . LEU A 1 71 ? 8.270 11.566 -7.382 1.00 82.75 71 LEU A CA 1
ATOM 502 C C . LEU A 1 71 ? 9.575 10.782 -7.214 1.00 82.75 71 LEU A C 1
ATOM 504 O O . LEU A 1 71 ? 10.526 11.011 -7.949 1.00 82.75 71 LEU A O 1
ATOM 508 N N . VAL A 1 72 ? 9.582 9.859 -6.255 1.00 80.12 72 VAL A N 1
ATOM 509 C CA . VAL A 1 72 ? 10.683 8.966 -5.906 1.00 80.12 72 VAL A CA 1
ATOM 510 C C . VAL A 1 72 ? 10.131 7.557 -5.830 1.00 80.12 72 VAL A C 1
ATOM 512 O O . VAL A 1 72 ? 9.109 7.328 -5.177 1.00 80.12 72 VAL A O 1
ATOM 515 N N . SER A 1 73 ? 10.802 6.615 -6.486 1.00 77.56 73 SER A N 1
ATOM 516 C CA . SER A 1 73 ? 10.298 5.258 -6.524 1.00 77.56 73 SER A CA 1
ATOM 517 C C . SER A 1 73 ? 11.364 4.187 -6.641 1.00 77.56 73 SER A C 1
ATOM 519 O O . SER A 1 73 ? 12.367 4.398 -7.314 1.00 77.56 73 SER A O 1
ATOM 521 N N . ALA A 1 74 ? 11.107 3.052 -5.993 1.00 76.81 74 ALA A N 1
ATOM 522 C CA . ALA A 1 74 ? 11.942 1.861 -6.039 1.00 76.81 74 ALA A CA 1
ATOM 523 C C . ALA A 1 74 ? 11.088 0.662 -6.467 1.00 76.81 74 ALA A C 1
ATOM 525 O O . ALA A 1 74 ? 10.166 0.255 -5.750 1.00 76.81 74 ALA A O 1
ATOM 526 N N . GLY A 1 75 ? 11.379 0.134 -7.651 1.00 74.44 75 GLY A N 1
ATOM 527 C CA . GLY A 1 75 ? 10.629 -0.955 -8.249 1.00 74.44 75 GLY A CA 1
ATOM 528 C C . GLY A 1 75 ? 11.161 -1.402 -9.599 1.00 74.44 75 GLY A C 1
ATOM 529 O O . GLY A 1 75 ? 12.108 -0.823 -10.130 1.00 74.44 75 GLY A O 1
ATOM 530 N N . GLN A 1 76 ? 10.533 -2.448 -10.132 1.00 71.88 76 GLN A N 1
ATOM 531 C CA . GLN A 1 76 ? 10.886 -3.028 -11.426 1.00 71.88 76 GLN A CA 1
ATOM 532 C C . GLN A 1 76 ? 10.393 -2.139 -12.578 1.00 71.88 76 GLN A C 1
ATOM 534 O O . GLN A 1 76 ? 11.065 -1.974 -13.592 1.00 71.88 76 GLN A O 1
ATOM 539 N N . VAL A 1 77 ? 9.221 -1.517 -12.401 1.00 77.69 77 VAL A N 1
ATOM 540 C CA . VAL A 1 77 ? 8.630 -0.568 -13.348 1.00 77.69 77 VAL A CA 1
ATOM 541 C C . VAL A 1 77 ? 8.324 0.747 -12.635 1.00 77.69 77 VAL A C 1
ATOM 543 O O . VAL A 1 77 ? 7.415 0.822 -11.800 1.00 77.69 77 VAL A O 1
ATOM 546 N N . ASN A 1 78 ? 9.062 1.799 -13.003 1.00 76.81 78 ASN A N 1
ATOM 547 C CA . ASN A 1 78 ? 9.031 3.099 -12.330 1.00 76.81 78 ASN A CA 1
ATOM 548 C C . ASN A 1 78 ? 8.598 4.173 -13.326 1.00 76.81 78 ASN A C 1
ATOM 550 O O . ASN A 1 78 ? 9.259 4.386 -14.339 1.00 76.81 78 ASN A O 1
ATOM 554 N N . MET A 1 79 ? 7.515 4.888 -13.029 1.00 78.00 79 MET A N 1
ATOM 555 C CA . MET A 1 79 ? 7.147 6.107 -13.754 1.00 78.00 79 MET A CA 1
ATOM 556 C C . MET A 1 79 ? 7.326 7.296 -12.813 1.00 78.00 79 MET A C 1
ATOM 558 O O . MET A 1 79 ? 6.397 7.658 -12.081 1.00 78.00 79 MET A O 1
ATOM 562 N N . THR A 1 80 ? 8.534 7.871 -12.786 1.00 75.88 80 THR A N 1
ATOM 563 C CA . THR A 1 80 ? 8.855 9.017 -11.926 1.00 75.88 80 THR A CA 1
ATOM 564 C C . THR A 1 80 ? 9.265 10.258 -12.702 1.00 75.88 80 THR A C 1
ATOM 566 O O . THR A 1 80 ? 9.759 10.192 -13.822 1.00 75.88 80 THR A O 1
ATOM 569 N N . VAL A 1 81 ? 9.020 11.426 -12.101 1.00 70.69 81 VAL A N 1
ATOM 570 C CA . VAL A 1 81 ? 9.463 12.722 -12.652 1.00 70.69 81 VAL A CA 1
ATOM 571 C C . VAL A 1 81 ? 10.937 12.978 -12.325 1.00 70.69 81 VAL A C 1
ATOM 573 O O . VAL A 1 81 ? 11.628 13.667 -13.072 1.00 70.69 81 VAL A O 1
ATOM 576 N N . ILE A 1 82 ? 11.413 12.433 -11.202 1.00 67.06 82 ILE A N 1
ATOM 577 C CA . ILE A 1 82 ? 12.805 12.511 -10.767 1.00 67.06 82 ILE A CA 1
ATOM 578 C C . ILE A 1 82 ? 13.340 11.081 -10.735 1.00 67.06 82 ILE A C 1
ATOM 580 O O . ILE A 1 82 ? 12.873 10.243 -9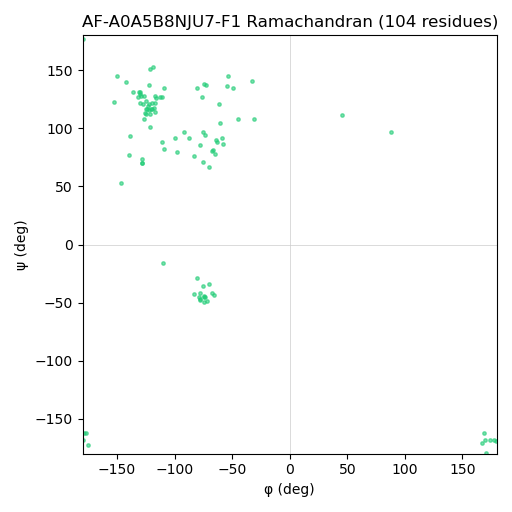.960 1.00 67.06 82 ILE A O 1
ATOM 584 N N . GLU A 1 83 ? 14.294 10.789 -11.610 1.00 59.47 83 GLU A N 1
ATOM 585 C CA . GLU A 1 83 ? 14.946 9.486 -11.696 1.00 59.47 83 GLU A CA 1
ATOM 586 C C . GLU A 1 83 ? 15.978 9.383 -10.563 1.00 59.47 83 GLU A C 1
ATOM 588 O O . GLU A 1 83 ? 17.140 9.763 -10.698 1.00 59.47 83 GLU A O 1
ATOM 593 N N . LEU A 1 84 ? 15.531 8.959 -9.378 1.00 55.94 84 LEU A N 1
ATOM 594 C CA . LEU A 1 84 ? 16.435 8.548 -8.309 1.00 55.94 84 LEU A CA 1
ATOM 595 C C . LEU A 1 84 ? 16.725 7.067 -8.522 1.00 55.94 84 LEU A C 1
ATOM 597 O O . LEU A 1 84 ? 15.969 6.218 -8.062 1.00 55.94 84 LEU A O 1
ATOM 601 N N . ASN A 1 85 ? 17.794 6.785 -9.266 1.00 54.69 85 ASN A N 1
ATOM 602 C CA . ASN A 1 85 ? 18.280 5.434 -9.512 1.00 54.69 85 ASN A CA 1
ATOM 603 C C . ASN A 1 85 ? 18.813 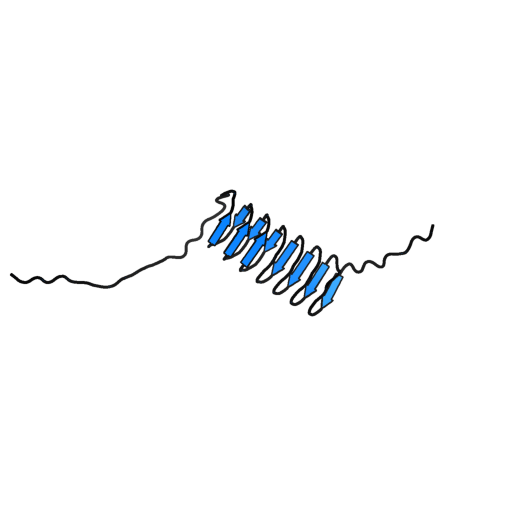4.830 -8.196 1.00 54.69 85 ASN A C 1
ATOM 605 O O . ASN A 1 85 ? 20.000 4.920 -7.884 1.00 54.69 85 ASN A O 1
ATOM 609 N N . ILE A 1 86 ? 17.909 4.331 -7.350 1.00 56.44 86 ILE A N 1
ATOM 610 C CA . ILE A 1 86 ? 18.220 3.618 -6.110 1.00 56.44 86 ILE A CA 1
ATOM 611 C C . ILE A 1 86 ? 17.856 2.149 -6.345 1.00 56.44 86 ILE A C 1
ATOM 613 O O . ILE A 1 86 ? 16.784 1.707 -5.947 1.00 56.44 86 ILE A O 1
ATOM 617 N N . GLY A 1 87 ? 18.776 1.423 -6.985 1.00 46.41 87 GLY A N 1
ATOM 618 C CA . GLY A 1 87 ? 18.882 -0.036 -6.928 1.00 46.41 87 GLY A CA 1
ATOM 619 C C . GLY A 1 87 ? 18.066 -0.814 -7.956 1.00 46.41 87 GLY A C 1
ATOM 620 O O . GLY A 1 87 ? 16.899 -1.115 -7.717 1.00 46.41 87 GLY A O 1
ATOM 621 N N . GLU A 1 88 ? 18.745 -1.183 -9.044 1.00 65.06 88 GLU A N 1
ATOM 622 C CA . GLU A 1 88 ? 18.557 -2.403 -9.836 1.00 65.06 88 GLU A CA 1
ATOM 623 C C . GLU A 1 88 ? 18.105 -3.637 -9.031 1.00 65.06 88 GLU A C 1
ATOM 625 O O . GLU A 1 88 ? 18.659 -3.928 -7.972 1.00 65.06 88 GLU A O 1
ATOM 630 N N . GLU A 1 89 ? 17.200 -4.421 -9.625 1.00 52.19 89 GLU A N 1
ATOM 631 C CA . GLU A 1 89 ? 17.376 -5.868 -9.800 1.00 52.19 89 GLU A CA 1
ATOM 632 C C . GLU A 1 89 ? 16.579 -6.309 -11.040 1.00 52.19 89 GLU A C 1
ATOM 634 O O . GLU A 1 89 ? 15.386 -6.031 -11.192 1.00 52.19 89 GLU A O 1
ATOM 639 N N . ASP A 1 90 ? 17.330 -6.908 -11.956 1.00 58.88 90 ASP A N 1
ATOM 640 C CA . ASP A 1 90 ? 16.973 -7.416 -13.268 1.00 58.88 90 ASP A CA 1
ATOM 641 C C . ASP A 1 90 ? 15.791 -8.397 -13.232 1.00 58.88 90 ASP A C 1
ATOM 643 O O . ASP A 1 90 ? 15.684 -9.229 -12.334 1.00 58.88 90 ASP A O 1
ATOM 647 N N . ASP A 1 91 ? 14.947 -8.370 -14.263 1.00 49.59 91 ASP A N 1
ATOM 648 C CA . ASP A 1 91 ? 14.339 -9.608 -14.747 1.00 49.59 91 ASP A CA 1
ATOM 649 C C . ASP A 1 91 ? 14.607 -9.701 -16.246 1.00 49.59 91 ASP A C 1
ATOM 651 O O . ASP A 1 91 ? 14.076 -8.944 -17.067 1.00 49.59 91 ASP A O 1
ATOM 655 N N . ASP A 1 92 ? 15.510 -10.630 -16.548 1.00 51.00 92 ASP A N 1
ATOM 656 C CA . ASP A 1 92 ? 15.804 -11.214 -17.840 1.00 51.00 92 ASP A CA 1
ATOM 657 C C . ASP A 1 92 ? 14.564 -11.281 -18.737 1.00 51.00 92 ASP A C 1
ATOM 659 O O . ASP A 1 92 ? 13.705 -12.154 -18.602 1.00 51.00 92 ASP A O 1
ATOM 663 N N . SER A 1 93 ? 14.522 -10.437 -19.766 1.00 50.16 93 SER A N 1
ATOM 664 C CA . SER A 1 93 ? 13.867 -10.862 -20.996 1.00 50.16 93 SER A CA 1
ATOM 665 C C . SER A 1 93 ? 14.885 -11.670 -21.796 1.00 50.16 93 SER A C 1
ATOM 667 O O . SER A 1 93 ? 15.480 -11.190 -22.761 1.00 50.16 93 SER A O 1
ATOM 669 N N . SER A 1 94 ? 15.104 -12.913 -21.362 1.00 50.22 94 SER A N 1
ATOM 670 C CA . SER A 1 94 ? 15.652 -13.979 -22.194 1.00 50.22 94 SER A CA 1
ATOM 671 C C . SER A 1 94 ? 14.651 -14.278 -23.313 1.00 50.22 94 SER A C 1
ATOM 673 O O . SER A 1 94 ? 13.872 -15.227 -23.290 1.00 50.22 94 SER A O 1
ATOM 675 N N . GLY A 1 95 ? 14.647 -13.416 -24.326 1.00 46.53 95 GLY A N 1
ATOM 676 C CA . GLY A 1 95 ? 14.034 -13.699 -25.613 1.00 46.53 95 GLY A CA 1
ATOM 677 C C . GLY A 1 95 ? 14.919 -14.658 -26.402 1.00 46.53 95 GLY A C 1
ATOM 678 O O . GLY A 1 95 ? 15.538 -14.246 -27.379 1.00 46.53 95 GLY A O 1
ATOM 679 N N . GLU A 1 96 ? 14.989 -15.926 -25.991 1.00 51.12 96 GLU A N 1
ATOM 680 C CA . GLU A 1 96 ? 15.360 -17.012 -26.901 1.00 51.12 96 GLU A CA 1
ATOM 681 C C . GLU A 1 96 ? 14.266 -17.105 -27.976 1.00 51.12 96 GLU A C 1
ATOM 683 O O . GLU A 1 96 ? 13.254 -17.784 -27.815 1.00 51.12 96 GLU A O 1
ATOM 688 N N . MET A 1 97 ? 14.439 -16.364 -29.074 1.00 54.44 97 MET A N 1
ATOM 689 C CA . MET A 1 97 ? 13.747 -16.661 -30.324 1.00 54.44 97 MET A CA 1
ATOM 690 C C . MET A 1 97 ? 14.642 -17.566 -31.156 1.00 54.44 97 MET A C 1
ATOM 692 O O . MET A 1 97 ? 15.584 -17.143 -31.825 1.00 54.44 97 MET A O 1
ATOM 696 N N . ASP A 1 98 ? 14.312 -18.838 -31.007 1.00 52.53 98 ASP A N 1
ATOM 697 C CA . ASP A 1 98 ? 14.773 -19.994 -31.743 1.00 52.53 98 ASP A CA 1
ATOM 698 C C . ASP A 1 98 ? 14.686 -19.788 -33.274 1.00 52.53 98 ASP A C 1
ATOM 700 O O . ASP A 1 98 ? 13.691 -19.287 -33.800 1.00 52.53 98 ASP A O 1
ATOM 704 N N . SER A 1 99 ? 15.771 -20.184 -33.943 1.00 56.69 99 SER A N 1
ATOM 705 C CA . SER A 1 99 ? 15.881 -20.712 -35.313 1.00 56.69 99 SER A CA 1
ATOM 706 C C . SER A 1 99 ? 15.134 -20.042 -36.489 1.00 56.69 99 SER A C 1
ATOM 708 O O . SER A 1 99 ? 13.949 -20.252 -36.730 1.00 56.69 99 SER A O 1
ATOM 710 N N . HIS A 1 100 ? 15.917 -19.436 -37.392 1.00 57.91 100 HIS A N 1
ATOM 711 C CA . HIS A 1 100 ? 15.658 -19.532 -38.833 1.00 57.91 100 HIS A CA 1
ATOM 712 C C . HIS A 1 100 ? 16.972 -19.724 -39.607 1.00 57.91 100 HIS A C 1
ATOM 714 O O . HIS A 1 100 ? 17.653 -18.765 -39.971 1.00 57.91 100 HIS A O 1
ATOM 720 N N . ASP A 1 101 ? 17.310 -20.993 -39.856 1.00 57.69 101 ASP A N 1
ATOM 721 C CA . ASP A 1 101 ? 18.287 -21.405 -40.863 1.00 57.69 101 ASP A CA 1
ATOM 722 C C . ASP A 1 101 ? 17.816 -20.959 -42.252 1.00 57.69 101 ASP A C 1
ATOM 724 O O . ASP A 1 101 ? 16.745 -21.343 -42.730 1.00 57.69 101 ASP A O 1
ATOM 728 N N . HIS A 1 102 ? 18.637 -20.152 -42.918 1.00 59.72 102 HIS A N 1
ATOM 729 C CA . HIS A 1 102 ? 18.521 -19.891 -44.345 1.00 59.72 102 HIS A CA 1
ATOM 730 C C . HIS A 1 102 ? 19.508 -20.789 -45.097 1.00 59.72 102 HIS A C 1
ATOM 732 O O . HIS A 1 102 ? 20.570 -20.343 -45.528 1.00 59.72 102 HIS A O 1
ATOM 738 N N . ASP A 1 103 ? 19.124 -22.052 -45.284 1.00 59.03 103 ASP A N 1
ATOM 739 C CA . ASP A 1 103 ? 19.713 -22.928 -46.297 1.00 59.03 103 ASP A CA 1
ATOM 740 C C . ASP A 1 103 ? 19.212 -22.492 -47.684 1.00 59.03 103 ASP A C 1
ATOM 742 O O . ASP A 1 103 ? 18.136 -22.875 -48.148 1.00 59.03 103 ASP A O 1
ATOM 746 N N . MET A 1 104 ? 19.992 -21.647 -48.356 1.00 57.84 104 MET A N 1
ATOM 747 C CA . MET A 1 104 ? 19.892 -21.436 -49.801 1.00 57.84 104 MET A CA 1
ATOM 748 C C . MET A 1 104 ? 20.998 -22.256 -50.463 1.00 57.84 104 MET A C 1
ATOM 750 O O . MET A 1 104 ? 22.132 -21.804 -50.618 1.00 57.84 104 MET A O 1
ATOM 754 N N . HIS A 1 105 ? 20.640 -23.485 -50.826 1.00 53.59 105 HIS A N 1
ATOM 755 C CA . HIS A 1 105 ? 21.405 -24.340 -51.727 1.00 53.59 105 HIS A CA 1
ATOM 756 C C . HIS A 1 105 ? 21.677 -23.619 -53.060 1.00 53.59 105 HIS A C 1
ATOM 758 O O . HIS A 1 105 ? 20.767 -23.029 -53.650 1.00 53.59 105 HIS A O 1
ATOM 764 N N . HIS A 1 106 ? 22.912 -23.735 -53.547 1.00 47.06 106 HIS A N 1
ATOM 765 C CA . HIS A 1 106 ? 23.345 -23.379 -54.897 1.00 47.06 106 HIS A CA 1
ATOM 766 C C . HIS A 1 106 ? 24.048 -24.575 -55.549 1.00 47.06 106 HIS A C 1
ATOM 768 O O . HIS A 1 106 ? 24.533 -25.452 -54.796 1.00 47.06 106 HIS A O 1
#

InterPro domains:
  IPR008164 Repeat of unknown function XGLTT [PF01744] (48-72)

pLDDT: mean 73.49, std 16.17, range [34.97, 91.19]

Solvent-accessible surface area (backbone atoms only — not comparable to full-atom values): 5444 Å² total; per-residue (Å²): 133,86,81,72,79,74,74,76,57,51,66,32,79,38,66,66,25,72,83,18,50,29,11,40,24,47,41,4,28,24,46,32,7,38,21,48,42,2,32,23,46,37,7,39,24,47,42,4,38,25,45,35,7,39,23,48,39,5,33,22,47,40,11,32,24,48,36,22,35,25,46,34,51,40,46,76,41,70,56,52,87,45,88,56,89,64,69,91,73,88,78,83,82,77,75,81,76,78,86,81,84,82,84,76,85,129

Secondary structure (DSSP, 8-state):
----------EEEESS--SEEEEEESS-BEEEEEESS-BSSEEESSS-BSSEEESSEEEEEEEESSEEEEEEEESSEEEESS------------------------

Foldseek 3Di:
DPPPPPPQLQEDEDQEDDEHCHYEHQEYEHQDYEHQEYEHQHYEHQDYDHQHYEHQEGEHQEYEHQDYEHQHYHHVHYHHPDPPPDDDDDDDPPPPPDDDDDPPDD

Sequence (106 aa):
MKSSLKKQKLVNFGVAPHDGIFCIGISPHGLISIGAIPHGLISIGLIPMGVFSLGLVSMGILSIGQVTMGLVSAGQVNMTVIELNIGEEDDDSSGEMDSHDHDMHH

Radius of gyration: 22.35 Å; Cα contacts (8 Å, |Δi|>4): 274; chains: 1; bounding box: 40×50×83 Å